Protein AF-A0A7K0QBH7-F1 (afdb_monomer_lite)

Secondary structure (DSSP, 8-state):
--STTSS--GGGEEEEESS-GGGT---SGGGEEEEEHHHHHHHHTS--EEEE-TTS-EEEEPTTS-EEEE--------

Structure (mmCIF, N/CA/C/O backbone):
data_AF-A0A7K0QBH7-F1
#
_entry.id   AF-A0A7K0QBH7-F1
#
loop_
_atom_site.group_PDB
_atom_site.id
_atom_site.type_symbol
_atom_site.label_atom_id
_atom_site.label_alt_id
_atom_site.label_comp_id
_atom_site.label_asym_id
_atom_site.lab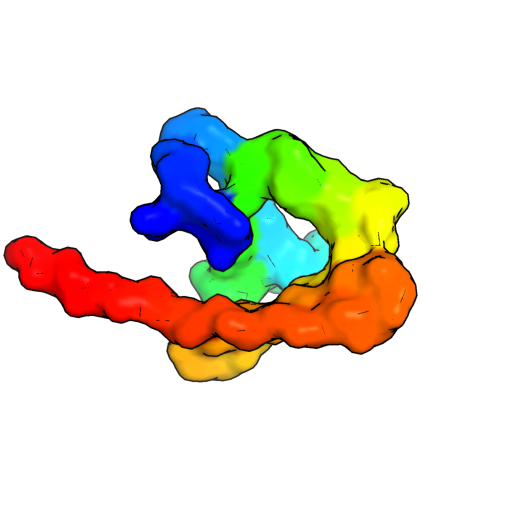el_entity_id
_atom_site.label_seq_id
_atom_site.pdbx_PDB_ins_code
_atom_site.Cartn_x
_atom_site.Cartn_y
_atom_site.Cartn_z
_atom_site.occupancy
_atom_site.B_iso_or_equiv
_atom_site.auth_seq_id
_atom_site.auth_comp_id
_atom_site.auth_asym_id
_atom_site.auth_atom_id
_atom_site.pdbx_PDB_model_num
ATOM 1 N N . ARG A 1 1 ? -10.844 -6.816 -10.878 1.00 70.62 1 ARG A N 1
ATOM 2 C CA . ARG A 1 1 ? -10.334 -6.088 -9.692 1.00 70.62 1 ARG A CA 1
ATOM 3 C C . ARG A 1 1 ? -9.262 -5.124 -10.141 1.00 70.62 1 ARG A C 1
ATOM 5 O O . ARG A 1 1 ? -8.340 -5.583 -10.803 1.00 70.62 1 ARG A O 1
ATOM 12 N N . THR A 1 2 ? -9.388 -3.834 -9.829 1.00 88.56 2 THR A N 1
ATOM 13 C CA . THR A 1 2 ? -8.307 -2.878 -10.105 1.00 88.56 2 THR A CA 1
ATOM 14 C C . THR A 1 2 ? -7.703 -2.319 -8.832 1.00 88.56 2 THR A C 1
ATOM 16 O O . THR A 1 2 ? -6.492 -2.393 -8.685 1.00 88.56 2 THR A O 1
ATOM 19 N N . CYS A 1 3 ? -8.510 -1.855 -7.873 1.00 95.06 3 CYS A N 1
ATOM 20 C CA . CYS A 1 3 ? -8.026 -1.716 -6.500 1.00 95.06 3 CYS A CA 1
ATOM 21 C C . CYS A 1 3 ? -7.494 -3.073 -6.013 1.00 95.06 3 CYS A C 1
ATOM 23 O O . CYS A 1 3 ? -8.164 -4.095 -6.169 1.00 95.06 3 CYS A O 1
ATOM 25 N N . ALA A 1 4 ? -6.323 -3.089 -5.380 1.00 94.50 4 ALA A N 1
ATOM 26 C CA . ALA A 1 4 ? -5.694 -4.331 -4.939 1.00 94.50 4 ALA A CA 1
ATOM 27 C C . ALA A 1 4 ? -6.538 -5.112 -3.908 1.00 94.50 4 ALA A C 1
ATOM 29 O O . ALA A 1 4 ? -6.318 -6.301 -3.708 1.00 94.50 4 ALA A O 1
ATOM 30 N N . LEU A 1 5 ? -7.525 -4.457 -3.281 1.00 94.56 5 LEU A N 1
ATOM 31 C CA . LEU A 1 5 ? -8.335 -5.002 -2.185 1.00 94.56 5 LEU A CA 1
ATOM 32 C C . LEU A 1 5 ? -9.845 -5.081 -2.487 1.00 94.56 5 LEU A C 1
ATOM 34 O O . LEU A 1 5 ? -10.610 -5.559 -1.649 1.00 94.56 5 LEU A O 1
ATOM 38 N N . CYS A 1 6 ? -10.310 -4.593 -3.646 1.00 94.12 6 CYS A N 1
ATOM 39 C CA . CYS A 1 6 ? -11.722 -4.673 -4.057 1.00 94.12 6 CYS A CA 1
ATOM 40 C C . CYS A 1 6 ? -11.922 -4.446 -5.564 1.00 94.12 6 CYS A C 1
ATOM 42 O O . CYS A 1 6 ? -10.982 -4.238 -6.322 1.00 94.12 6 CYS A O 1
ATOM 44 N N . ASP A 1 7 ? -13.174 -4.440 -6.016 1.00 93.94 7 ASP A N 1
ATOM 45 C CA . ASP A 1 7 ? -13.529 -4.306 -7.433 1.00 93.94 7 ASP A CA 1
ATOM 46 C C . ASP A 1 7 ? -13.628 -2.856 -7.943 1.00 93.94 7 ASP A C 1
ATOM 48 O O . ASP A 1 7 ? -14.127 -2.622 -9.038 1.00 93.94 7 ASP A O 1
ATOM 52 N N . THR A 1 8 ? -13.129 -1.870 -7.187 1.00 95.69 8 THR A N 1
ATOM 53 C CA . THR A 1 8 ? -13.140 -0.463 -7.624 1.00 95.69 8 THR A CA 1
ATOM 54 C C . THR A 1 8 ? -12.304 -0.279 -8.907 1.00 95.69 8 THR A C 1
ATOM 56 O O . THR A 1 8 ? -11.157 -0.746 -8.915 1.00 95.69 8 THR A O 1
ATOM 59 N N . PRO A 1 9 ? -12.839 0.391 -9.953 1.00 94.69 9 PRO A N 1
ATOM 60 C CA . PRO A 1 9 ? -12.137 0.663 -11.214 1.00 94.69 9 PRO A CA 1
ATOM 61 C C . PRO A 1 9 ? -10.877 1.522 -11.067 1.00 94.69 9 PRO A C 1
ATOM 63 O O . PRO A 1 9 ? -10.767 2.303 -10.123 1.00 94.69 9 PRO A O 1
ATOM 66 N N . PHE A 1 10 ? -9.964 1.421 -12.043 1.00 92.75 10 PHE A N 1
ATOM 67 C CA . PHE A 1 10 ? -8.673 2.130 -12.059 1.00 92.75 10 PHE A CA 1
ATOM 68 C C . PHE A 1 10 ? -8.792 3.640 -11.837 1.00 92.75 10 PHE A C 1
ATOM 70 O O . PHE A 1 10 ? -8.042 4.205 -11.047 1.00 92.75 10 PHE A O 1
ATOM 77 N N . GLU A 1 11 ? -9.753 4.277 -12.504 1.00 96.06 11 GLU A N 1
ATOM 78 C CA . GLU A 1 11 ? -9.984 5.728 -12.466 1.00 96.06 11 GLU A CA 1
ATOM 79 C C . GLU A 1 11 ? -10.314 6.269 -11.067 1.00 96.06 11 GLU A C 1
ATOM 81 O O . GLU A 1 11 ? -10.158 7.459 -10.809 1.00 96.06 11 GLU A O 1
ATOM 86 N N . PHE A 1 12 ? -10.710 5.390 -10.142 1.00 96.69 12 PHE A N 1
ATOM 87 C CA . PHE A 1 12 ? -10.983 5.719 -8.743 1.00 96.69 12 PHE A CA 1
ATOM 88 C C . PHE A 1 12 ? -9.898 5.199 -7.790 1.00 96.69 12 PHE A C 1
ATOM 90 O O . PHE A 1 12 ? -10.140 5.056 -6.587 1.00 96.69 12 PHE A O 1
ATOM 97 N N . THR A 1 13 ? -8.713 4.874 -8.314 1.00 97.62 13 THR A N 1
ATOM 98 C CA . THR A 1 13 ? -7.558 4.432 -7.526 1.00 97.62 13 THR A CA 1
ATOM 99 C C . THR A 1 13 ? -6.422 5.443 -7.547 1.00 97.62 13 THR A C 1
ATOM 101 O O . THR A 1 13 ? -6.299 6.265 -8.450 1.00 97.62 13 THR A O 1
ATOM 104 N N . GLN A 1 14 ? -5.580 5.366 -6.524 1.00 97.19 14 GLN A N 1
ATOM 105 C CA . GLN A 1 14 ? -4.328 6.099 -6.401 1.00 97.19 14 GLN A CA 1
ATOM 106 C C . GLN A 1 14 ? -3.198 5.083 -6.229 1.00 97.19 14 GLN A C 1
ATOM 108 O O . GLN A 1 14 ? -3.389 4.043 -5.593 1.00 97.19 14 GLN A O 1
ATOM 113 N N . ALA A 1 15 ? -2.031 5.372 -6.804 1.00 97.12 15 ALA A N 1
ATOM 114 C CA . ALA A 1 15 ? -0.844 4.561 -6.579 1.00 97.12 15 ALA A CA 1
ATOM 115 C C . ALA A 1 15 ? -0.344 4.790 -5.148 1.00 97.12 15 ALA A C 1
ATOM 117 O O . ALA A 1 15 ? -0.043 5.919 -4.766 1.00 97.12 15 ALA A O 1
ATOM 118 N N . HIS A 1 16 ? -0.266 3.714 -4.376 1.00 97.81 16 HIS A N 1
ATOM 119 C CA . HIS A 1 16 ? 0.171 3.731 -2.992 1.00 97.81 16 HIS A CA 1
ATOM 120 C C . HIS A 1 16 ? 1.543 3.072 -2.854 1.00 97.81 16 HIS A C 1
ATOM 122 O O . HIS A 1 16 ? 1.730 1.940 -3.306 1.00 97.81 16 HIS A O 1
ATOM 128 N N . HIS A 1 17 ? 2.480 3.773 -2.216 1.00 9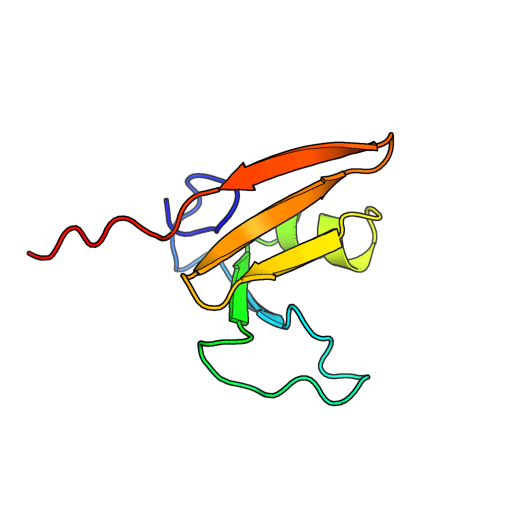8.50 17 HIS A N 1
ATOM 129 C CA . HIS A 1 17 ? 3.800 3.260 -1.850 1.00 98.50 17 HIS A CA 1
ATOM 130 C C . HIS A 1 17 ? 3.700 2.276 -0.684 1.00 98.50 17 HIS A C 1
ATOM 132 O O . HIS A 1 17 ? 3.368 2.684 0.423 1.00 98.50 17 HIS A O 1
ATOM 138 N N . VAL A 1 18 ? 4.042 1.007 -0.920 1.00 97.75 18 VAL A N 1
ATOM 139 C CA . VAL A 1 18 ? 4.061 -0.030 0.127 1.00 97.75 18 VAL A CA 1
ATOM 140 C C . VAL A 1 18 ? 5.216 0.211 1.104 1.00 97.75 18 VAL A C 1
ATOM 142 O O . VAL A 1 18 ? 5.003 0.289 2.312 1.00 97.75 18 VAL A O 1
ATOM 145 N N . HIS A 1 19 ? 6.434 0.418 0.595 1.00 97.75 19 HIS A N 1
ATOM 146 C CA . HIS A 1 19 ? 7.494 1.094 1.342 1.00 97.75 19 HIS A CA 1
ATOM 147 C C . HIS A 1 19 ? 7.267 2.596 1.236 1.00 97.75 19 HIS A C 1
ATOM 149 O O . HIS A 1 19 ? 7.418 3.161 0.152 1.00 97.75 19 HIS A O 1
ATOM 155 N N . TRP A 1 20 ? 6.885 3.224 2.346 1.00 97.19 20 TRP A N 1
ATOM 156 C CA . TRP A 1 20 ? 6.478 4.625 2.418 1.00 97.19 20 TRP A CA 1
ATOM 157 C C . TRP A 1 20 ? 7.46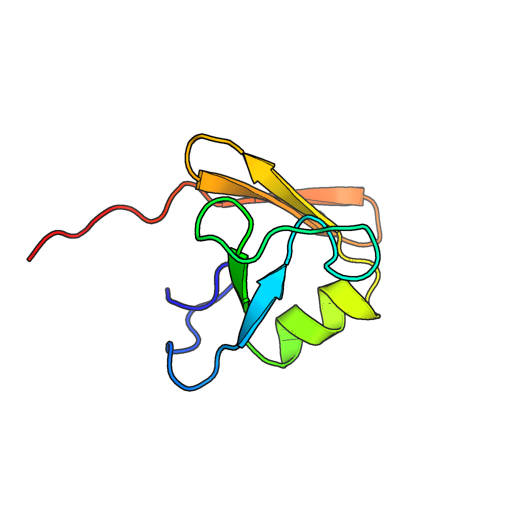8 5.584 1.751 1.00 97.19 20 TRP A C 1
ATOM 159 O O . TRP A 1 20 ? 8.668 5.562 2.028 1.00 97.19 20 TRP A O 1
ATOM 169 N N . SER A 1 21 ? 6.956 6.505 0.929 1.00 96.56 21 SER A N 1
ATOM 170 C CA . SER A 1 21 ? 7.780 7.521 0.255 1.00 96.56 21 SER A CA 1
ATOM 171 C C . SER A 1 21 ? 8.558 8.402 1.247 1.00 96.56 21 SER A C 1
ATOM 173 O O . SER A 1 21 ? 9.739 8.671 1.036 1.00 96.56 21 SER A O 1
ATOM 175 N N . THR A 1 22 ? 7.956 8.752 2.390 1.00 97.12 22 THR A N 1
ATOM 176 C CA . THR A 1 22 ? 8.614 9.495 3.484 1.00 97.12 22 THR A CA 1
ATOM 177 C C . THR A 1 22 ? 9.782 8.740 4.122 1.00 97.12 22 THR A C 1
ATOM 179 O O . THR A 1 22 ? 10.619 9.355 4.776 1.00 97.12 22 THR A O 1
ATOM 182 N N . HIS A 1 23 ? 9.862 7.423 3.921 1.00 96.88 23 HIS A N 1
ATOM 183 C CA . HIS A 1 23 ? 10.957 6.560 4.365 1.00 96.88 23 HIS A CA 1
ATOM 184 C C . HIS A 1 23 ? 11.860 6.112 3.200 1.00 96.88 23 HIS A C 1
ATOM 186 O O . HIS A 1 23 ? 12.601 5.136 3.324 1.00 96.88 23 HIS A O 1
ATOM 192 N N . GLY A 1 24 ? 11.811 6.804 2.056 1.00 97.75 24 GLY A N 1
ATOM 193 C CA . GLY A 1 24 ? 12.650 6.503 0.891 1.00 97.75 24 GLY A CA 1
ATOM 194 C C . GLY A 1 24 ? 12.075 5.449 -0.061 1.00 97.75 24 GLY A C 1
ATOM 195 O O . GLY A 1 24 ? 12.814 4.894 -0.870 1.00 97.75 24 GLY A O 1
ATOM 196 N N . GLY A 1 25 ? 10.773 5.171 0.020 1.00 97.62 25 GLY A N 1
ATOM 197 C CA . GLY A 1 25 ? 10.015 4.379 -0.951 1.00 97.62 25 GLY A CA 1
ATOM 198 C C . GLY A 1 25 ? 10.267 4.767 -2.405 1.00 97.62 25 GLY A C 1
ATOM 199 O O . GLY A 1 25 ? 9.921 5.894 -2.768 1.00 97.62 25 GLY A O 1
ATOM 200 N N . PRO A 1 26 ? 10.791 3.874 -3.271 1.00 97.62 26 PRO A N 1
ATOM 201 C CA . PRO A 1 26 ? 10.942 4.190 -4.684 1.00 97.62 26 PRO A CA 1
ATOM 202 C C . PRO A 1 26 ? 9.574 4.291 -5.367 1.00 97.62 26 PRO A C 1
ATOM 204 O O . PRO A 1 26 ? 8.629 3.577 -5.028 1.00 97.62 26 PRO A O 1
ATOM 207 N N . THR A 1 27 ? 9.479 5.156 -6.372 1.00 97.56 27 THR A N 1
ATOM 208 C CA . THR A 1 27 ? 8.311 5.246 -7.258 1.00 97.56 27 THR A CA 1
ATOM 209 C C . THR A 1 27 ? 8.533 4.325 -8.455 1.00 97.56 27 THR A C 1
ATOM 211 O O . THR A 1 27 ? 9.020 4.751 -9.499 1.00 97.56 27 THR A O 1
ATOM 214 N N . ASN A 1 28 ? 8.224 3.041 -8.291 1.00 96.50 28 ASN A N 1
ATOM 215 C CA . ASN A 1 28 ? 8.284 2.035 -9.352 1.00 96.50 28 ASN A CA 1
ATOM 216 C C . ASN A 1 28 ? 7.185 0.984 -9.154 1.00 96.50 28 ASN A C 1
ATOM 218 O O . ASN A 1 28 ? 6.545 0.938 -8.104 1.00 96.50 28 ASN A O 1
ATOM 222 N N . ILE A 1 29 ? 6.945 0.151 -10.170 1.00 93.62 29 ILE A N 1
ATOM 223 C CA . ILE A 1 29 ? 5.857 -0.827 -10.103 1.00 93.62 29 ILE A CA 1
ATOM 224 C C . ILE A 1 29 ? 6.046 -1.790 -8.931 1.00 93.62 29 ILE A C 1
ATOM 226 O O . ILE A 1 29 ? 5.068 -2.077 -8.254 1.00 93.62 29 ILE A O 1
ATOM 230 N N . ASP A 1 30 ? 7.282 -2.179 -8.619 1.00 94.81 30 ASP A N 1
ATOM 231 C CA . ASP A 1 30 ? 7.625 -3.123 -7.549 1.00 94.81 30 ASP A CA 1
ATOM 232 C C . ASP A 1 30 ? 7.269 -2.627 -6.142 1.00 94.81 30 ASP A C 1
ATOM 234 O O . ASP A 1 30 ? 7.125 -3.438 -5.235 1.00 94.81 30 ASP A O 1
ATOM 238 N N . ASN A 1 31 ? 7.075 -1.318 -5.961 1.00 97.81 31 ASN A N 1
ATOM 239 C CA . ASN A 1 31 ? 6.711 -0.707 -4.683 1.00 97.81 31 ASN A CA 1
ATOM 240 C C . ASN A 1 31 ? 5.311 -0.064 -4.673 1.00 97.81 31 ASN A C 1
ATOM 242 O O . ASN A 1 31 ? 4.890 0.487 -3.656 1.00 97.81 31 ASN A O 1
ATOM 246 N N . LEU A 1 32 ? 4.585 -0.099 -5.795 1.00 97.06 32 LEU A N 1
ATOM 247 C CA . LEU A 1 32 ? 3.289 0.564 -5.934 1.00 97.06 32 LEU A CA 1
ATOM 248 C C . LEU A 1 32 ? 2.135 -0.430 -6.090 1.00 97.06 32 LEU A C 1
ATOM 250 O O . LEU A 1 32 ? 2.187 -1.382 -6.882 1.00 97.06 32 LEU A O 1
ATOM 254 N N . VAL A 1 33 ? 1.043 -0.147 -5.376 1.00 96.56 33 VAL A N 1
ATOM 255 C CA . VAL A 1 33 ? -0.249 -0.827 -5.534 1.00 96.56 33 VAL A CA 1
ATOM 256 C C . VAL A 1 33 ? -1.385 0.181 -5.735 1.00 96.56 33 VAL A C 1
ATOM 258 O O . VAL A 1 33 ? -1.414 1.211 -5.065 1.00 96.56 33 VAL A O 1
ATOM 261 N N . PRO A 1 34 ? -2.341 -0.074 -6.645 1.00 96.94 34 PRO A N 1
ATOM 262 C CA . PRO A 1 34 ? -3.520 0.773 -6.795 1.00 96.94 34 PRO A CA 1
ATOM 263 C C . PRO A 1 34 ? -4.501 0.550 -5.637 1.00 96.94 34 PRO A C 1
ATOM 265 O O . PRO A 1 34 ? -4.982 -0.565 -5.428 1.00 96.94 34 PRO A O 1
ATOM 268 N N . LEU A 1 35 ? -4.856 1.611 -4.911 1.00 97.75 35 LEU A N 1
ATOM 269 C CA . LEU A 1 35 ? -5.866 1.576 -3.848 1.00 97.75 35 LEU A CA 1
ATOM 270 C C . LEU A 1 35 ? -6.960 2.611 -4.103 1.00 97.75 35 LEU A C 1
ATOM 272 O O . LEU A 1 35 ? -6.678 3.747 -4.470 1.00 97.75 35 LEU A O 1
ATOM 276 N N . CYS A 1 36 ? -8.223 2.239 -3.883 1.00 98.12 36 CYS A N 1
ATOM 277 C CA . CYS A 1 36 ? -9.308 3.221 -3.846 1.00 98.12 36 CYS A CA 1
ATOM 278 C C . CYS A 1 36 ? -9.215 4.091 -2.587 1.00 98.12 36 CYS A C 1
ATOM 280 O O . CYS A 1 36 ? -8.638 3.653 -1.592 1.00 98.12 36 CYS A O 1
ATOM 282 N N . THR A 1 37 ? -9.841 5.274 -2.584 1.00 97.88 37 THR A N 1
ATOM 283 C CA . THR A 1 37 ? -9.801 6.229 -1.455 1.00 97.88 37 THR A CA 1
ATOM 284 C C . THR A 1 37 ? -10.036 5.567 -0.097 1.00 97.88 37 THR A C 1
ATOM 286 O O . THR A 1 37 ? -9.275 5.783 0.840 1.00 97.88 37 THR A O 1
ATOM 289 N N . ARG A 1 38 ? -11.043 4.685 0.001 1.00 97.94 38 ARG A N 1
ATOM 290 C CA . ARG A 1 38 ? -11.352 3.959 1.241 1.00 97.94 38 ARG A CA 1
ATOM 291 C C . ARG A 1 38 ? -10.176 3.113 1.728 1.00 97.94 38 ARG A C 1
ATOM 293 O O . ARG A 1 38 ? -9.805 3.199 2.891 1.00 97.94 38 ARG A O 1
ATOM 300 N N . HIS A 1 39 ? -9.614 2.273 0.863 1.00 98.00 39 HIS A N 1
ATOM 301 C CA . HIS A 1 39 ? -8.505 1.401 1.251 1.00 98.00 39 HIS A CA 1
ATOM 302 C C . HIS A 1 39 ? -7.204 2.173 1.441 1.00 98.00 39 HIS A C 1
ATOM 304 O O . HIS A 1 39 ? -6.418 1.806 2.305 1.00 98.00 39 HIS A O 1
ATOM 310 N N . HIS A 1 40 ? -7.008 3.258 0.694 1.00 98.25 40 HIS A N 1
ATOM 311 C CA . HIS A 1 40 ? -5.855 4.126 0.863 1.00 98.25 40 HIS A CA 1
ATOM 312 C C . HIS A 1 40 ? -5.833 4.725 2.279 1.00 98.25 40 HIS A C 1
ATOM 314 O O . HIS A 1 40 ? -4.843 4.578 2.991 1.00 98.25 40 HIS A O 1
ATOM 320 N N . HIS A 1 41 ? -6.960 5.275 2.748 1.00 98.25 41 HIS A N 1
ATOM 321 C CA . HIS A 1 41 ? -7.071 5.787 4.120 1.00 98.25 41 HIS A CA 1
ATOM 322 C C . HIS A 1 41 ? -6.952 4.687 5.181 1.00 98.25 41 HIS A C 1
ATOM 324 O O . HIS A 1 41 ? -6.363 4.914 6.230 1.00 98.25 41 HIS A O 1
ATOM 330 N N . LEU A 1 42 ? -7.446 3.470 4.926 1.00 98.38 42 LEU A N 1
ATOM 331 C CA . LEU A 1 42 ? -7.268 2.365 5.877 1.00 98.38 42 LEU A CA 1
ATOM 332 C C . LEU A 1 42 ?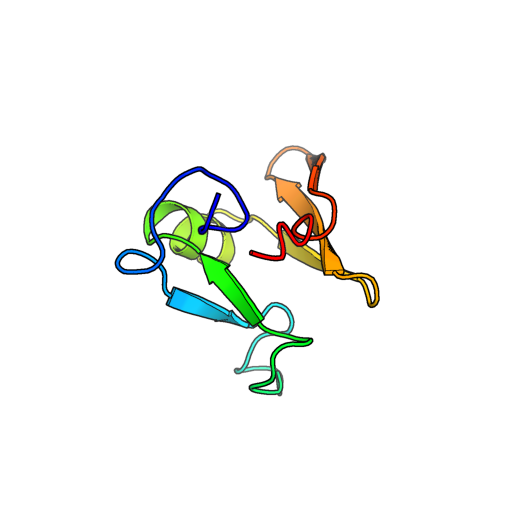 -5.790 2.009 6.105 1.00 98.38 42 LEU A C 1
ATOM 334 O O . LEU A 1 42 ? -5.433 1.633 7.220 1.00 98.38 42 LEU A O 1
ATOM 338 N N . VAL A 1 43 ? -4.938 2.158 5.087 1.00 98.12 43 VAL A N 1
ATOM 339 C CA . VAL A 1 43 ? -3.488 1.933 5.213 1.00 98.12 43 VAL A CA 1
ATOM 340 C C . VAL A 1 43 ? -2.784 3.119 5.876 1.00 98.12 43 VAL A C 1
ATOM 342 O O . VAL A 1 43 ? -1.924 2.919 6.725 1.00 98.12 43 VAL A O 1
ATOM 345 N N . HIS A 1 44 ? -3.174 4.354 5.552 1.00 97.50 44 HIS A N 1
ATOM 346 C CA . HIS A 1 44 ? -2.588 5.548 6.174 1.00 97.50 44 HIS A CA 1
ATOM 347 C C . HIS A 1 44 ? -2.997 5.752 7.641 1.00 97.50 44 HIS A C 1
ATOM 349 O O . HIS A 1 44 ? -2.174 6.140 8.464 1.00 97.50 44 HIS A O 1
ATOM 355 N N . GLU A 1 45 ? -4.268 5.522 7.962 1.00 97.50 45 GLU A N 1
ATOM 356 C CA . GLU A 1 45 ? -4.895 5.964 9.216 1.00 97.50 45 GLU A CA 1
ATOM 357 C C . GLU A 1 45 ? -5.586 4.813 9.951 1.00 97.50 45 G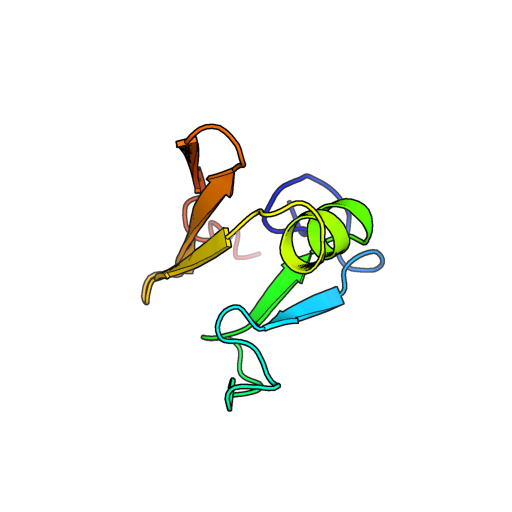LU A C 1
ATOM 359 O O . GLU A 1 45 ? -5.658 4.791 11.177 1.00 97.50 45 GLU A O 1
ATOM 364 N N . GLY A 1 46 ? -6.091 3.830 9.205 1.00 96.81 46 GLY A N 1
ATOM 365 C CA . GLY A 1 46 ? -6.847 2.705 9.751 1.00 96.81 46 GLY A CA 1
ATOM 366 C C . GLY A 1 46 ? -5.993 1.589 10.348 1.00 96.81 46 GLY A C 1
ATOM 367 O O . GLY A 1 46 ? -6.557 0.578 10.750 1.00 96.81 46 GLY A O 1
ATOM 368 N N . GLY A 1 47 ? -4.664 1.726 10.384 1.00 97.25 47 GLY A N 1
ATOM 369 C CA . GLY A 1 47 ? -3.747 0.727 10.943 1.00 97.25 47 GLY A CA 1
ATOM 370 C C . GLY A 1 47 ? -3.578 -0.539 10.096 1.00 97.25 47 GLY A C 1
ATOM 371 O O . GLY A 1 47 ? -3.092 -1.550 10.607 1.00 97.25 47 GLY A O 1
ATOM 372 N N . TRP A 1 48 ? -3.995 -0.517 8.826 1.00 98.19 48 TRP A N 1
ATOM 373 C CA . TRP A 1 48 ? -3.731 -1.615 7.899 1.00 98.19 48 TRP A CA 1
ATOM 374 C C . TRP A 1 48 ? -2.281 -1.552 7.430 1.00 98.19 48 TRP A C 1
ATOM 376 O O . TRP A 1 48 ? -1.758 -0.476 7.162 1.00 98.19 48 TRP A O 1
ATOM 386 N N . GLN A 1 49 ? -1.641 -2.707 7.297 1.00 97.94 49 GLN A N 1
ATOM 387 C CA . GLN A 1 49 ? -0.273 -2.808 6.793 1.00 97.94 49 GLN A CA 1
ATOM 388 C C . GLN A 1 49 ? -0.254 -3.713 5.573 1.00 97.94 49 GLN A C 1
ATOM 390 O O . GLN A 1 49 ? -0.958 -4.726 5.527 1.00 97.94 49 GLN A O 1
ATOM 395 N N . LEU A 1 50 ? 0.542 -3.324 4.585 1.00 98.00 50 LEU A N 1
ATOM 396 C CA . LEU A 1 50 ? 0.696 -4.042 3.333 1.00 98.00 50 LEU A CA 1
ATOM 397 C C . LEU A 1 50 ? 2.125 -4.559 3.222 1.00 98.00 50 LEU A C 1
ATOM 399 O O . LEU A 1 50 ? 3.070 -3.805 3.441 1.00 98.00 50 LEU A O 1
ATOM 403 N N . THR A 1 51 ? 2.263 -5.814 2.813 1.00 97.50 51 THR A N 1
ATOM 404 C CA . THR A 1 51 ? 3.530 -6.385 2.361 1.00 97.50 51 THR A CA 1
ATOM 405 C C . THR A 1 51 ? 3.348 -6.844 0.924 1.00 97.50 51 THR A C 1
ATOM 407 O O . THR A 1 51 ? 2.460 -7.638 0.620 1.00 97.50 51 THR A O 1
ATOM 410 N N . LEU A 1 52 ? 4.174 -6.318 0.025 1.00 97.12 52 LEU A N 1
ATOM 411 C CA . LEU A 1 52 ? 4.174 -6.687 -1.383 1.00 97.12 52 LEU A CA 1
ATOM 412 C C . LEU A 1 52 ? 5.411 -7.536 -1.666 1.00 97.12 52 LEU A C 1
ATOM 414 O O . LEU A 1 52 ? 6.541 -7.076 -1.502 1.00 97.12 52 LEU A O 1
ATOM 418 N N . HIS A 1 53 ? 5.189 -8.781 -2.068 1.00 95.81 53 HIS A N 1
ATOM 419 C CA . HIS A 1 53 ? 6.256 -9.731 -2.355 1.00 95.81 53 HIS A CA 1
ATOM 420 C C . HIS A 1 53 ? 6.779 -9.584 -3.797 1.00 95.81 53 HIS A C 1
ATOM 422 O O . HIS A 1 53 ? 6.075 -9.042 -4.656 1.00 95.81 53 HIS A O 1
ATOM 428 N N . PRO A 1 54 ? 7.994 -10.093 -4.102 1.00 93.88 54 PRO A N 1
ATOM 429 C CA . PRO A 1 54 ? 8.581 -10.005 -5.444 1.00 93.88 54 PRO A CA 1
ATOM 430 C C . PRO A 1 54 ? 7.724 -10.623 -6.557 1.00 93.88 54 PRO A C 1
ATOM 432 O O . PRO A 1 54 ? 7.783 -10.185 -7.701 1.00 93.88 54 PRO A O 1
ATOM 435 N N . ASP A 1 55 ? 6.905 -11.624 -6.230 1.00 93.00 55 ASP A N 1
ATOM 436 C CA . ASP A 1 55 ? 5.983 -12.287 -7.156 1.00 93.00 55 ASP A CA 1
ATOM 437 C C . ASP A 1 55 ? 4.666 -11.520 -7.365 1.00 93.00 55 ASP A C 1
ATOM 439 O O . ASP A 1 55 ? 3.789 -12.016 -8.064 1.00 93.00 55 ASP A O 1
ATOM 443 N N . ARG A 1 56 ? 4.529 -10.319 -6.781 1.00 92.94 56 ARG A N 1
ATOM 444 C CA . ARG A 1 56 ? 3.317 -9.482 -6.748 1.00 92.94 56 ARG A CA 1
ATOM 445 C C . ARG A 1 56 ? 2.180 -10.018 -5.876 1.00 92.94 56 ARG A C 1
ATOM 447 O O . ARG A 1 56 ? 1.083 -9.458 -5.931 1.00 92.94 56 ARG A O 1
ATOM 454 N N . THR A 1 57 ? 2.422 -11.026 -5.042 1.00 94.88 57 THR A N 1
ATOM 455 C CA . THR A 1 57 ? 1.496 -11.387 -3.965 1.00 94.88 57 THR A CA 1
ATOM 456 C C . THR A 1 57 ? 1.423 -10.243 -2.949 1.00 94.88 57 THR A C 1
ATOM 458 O O . THR A 1 57 ? 2.449 -9.714 -2.516 1.00 94.88 57 THR A O 1
ATOM 461 N N . LEU A 1 58 ? 0.204 -9.850 -2.575 1.00 96.00 58 LEU A N 1
ATOM 462 C CA . LEU A 1 58 ? -0.063 -8.811 -1.584 1.00 96.00 58 LEU A CA 1
ATOM 463 C C . LEU A 1 58 ? -0.595 -9.439 -0.294 1.00 96.00 58 LEU A C 1
ATOM 465 O O . LEU A 1 58 ? -1.712 -9.961 -0.249 1.00 96.00 58 LEU A O 1
ATOM 469 N N . GLU A 1 59 ? 0.186 -9.336 0.771 1.00 97.69 59 GLU A N 1
ATOM 470 C CA . GLU A 1 59 ? -0.231 -9.657 2.130 1.00 97.69 59 GLU A CA 1
ATOM 471 C C . GLU A 1 59 ? -0.777 -8.403 2.822 1.00 97.69 59 GLU A C 1
ATOM 473 O O . GLU A 1 59 ? -0.215 -7.310 2.732 1.00 97.69 59 GLU A O 1
ATOM 478 N N . VAL A 1 60 ? -1.921 -8.555 3.490 1.00 97.94 60 VAL A N 1
ATOM 479 C CA . VAL A 1 60 ? -2.659 -7.462 4.127 1.00 97.94 60 VAL A CA 1
ATOM 480 C C . VAL A 1 60 ? -2.902 -7.816 5.580 1.00 97.94 60 VAL A C 1
ATOM 482 O O . VAL A 1 60 ? -3.665 -8.742 5.871 1.00 97.94 60 VAL A O 1
ATOM 485 N N . HIS A 1 61 ? -2.323 -7.035 6.481 1.00 98.12 61 HIS A N 1
ATOM 486 C CA . HIS A 1 61 ? -2.546 -7.146 7.914 1.00 98.12 61 HIS A CA 1
ATOM 487 C C . HIS A 1 61 ? -3.572 -6.104 8.338 1.00 98.12 61 HIS A C 1
ATOM 489 O O . HIS A 1 61 ? -3.384 -4.904 8.130 1.00 98.12 61 HIS A O 1
ATOM 495 N N . ARG A 1 62 ? -4.671 -6.560 8.934 1.00 97.38 62 ARG A N 1
ATOM 496 C CA . ARG A 1 62 ? -5.719 -5.690 9.469 1.00 97.38 62 ARG A CA 1
ATOM 497 C C . ARG A 1 62 ? -5.521 -5.494 10.972 1.00 97.38 62 ARG A C 1
ATOM 499 O O . ARG A 1 62 ? -5.012 -6.398 11.647 1.00 97.38 62 ARG A O 1
ATOM 506 N N . PRO A 1 63 ? -6.002 -4.372 11.529 1.00 96.00 63 PRO A N 1
ATOM 507 C CA . PRO A 1 63 ? -6.158 -4.234 12.969 1.00 96.00 63 PRO A CA 1
ATOM 508 C C . PRO A 1 63 ? -6.918 -5.436 13.541 1.00 96.00 63 PRO A C 1
ATOM 510 O O . PRO A 1 63 ? -7.896 -5.897 12.953 1.00 96.00 63 PRO A O 1
ATOM 513 N N . GLY A 1 64 ? -6.453 -5.964 14.672 1.00 93.19 64 GLY A N 1
ATOM 514 C CA . GLY A 1 64 ? -7.008 -7.184 15.271 1.00 93.19 64 GLY A CA 1
ATOM 515 C C . GLY A 1 64 ? -6.345 -8.486 14.810 1.00 93.19 64 GLY A C 1
ATOM 516 O O . GLY A 1 64 ? -6.799 -9.558 15.195 1.00 93.19 64 GLY A O 1
ATOM 517 N N . GLY A 1 65 ? -5.268 -8.413 14.019 1.00 93.81 65 GLY A N 1
ATOM 518 C CA . GLY A 1 65 ? -4.406 -9.561 13.712 1.00 93.81 65 GLY A CA 1
ATOM 519 C C . GLY A 1 65 ? -4.891 -10.445 12.563 1.00 93.81 65 GLY A C 1
ATOM 520 O O . GLY A 1 65 ? -4.257 -11.452 12.261 1.00 93.81 65 GLY A O 1
ATOM 521 N N . GLN A 1 66 ? -5.987 -10.079 11.893 1.00 96.75 66 GLN A N 1
ATOM 522 C CA . GLN A 1 66 ? -6.423 -10.791 10.696 1.00 96.75 66 GLN A CA 1
ATOM 523 C C . GLN A 1 66 ? -5.456 -10.519 9.538 1.00 96.75 66 GLN A C 1
ATOM 525 O O . GLN A 1 66 ? -5.217 -9.366 9.178 1.00 96.75 66 GLN A O 1
ATOM 530 N N . VAL A 1 67 ? -4.987 -11.592 8.904 1.00 97.12 67 VAL A N 1
ATOM 531 C CA . VAL A 1 67 ? -4.155 -11.545 7.698 1.00 97.12 67 VAL A CA 1
ATOM 532 C C . VAL A 1 67 ? -4.947 -12.082 6.508 1.00 97.12 67 VAL A C 1
ATOM 534 O O . VAL A 1 67 ? -5.683 -13.064 6.629 1.00 97.12 67 VAL A O 1
ATOM 537 N N . SER A 1 68 ? -4.831 -11.427 5.354 1.00 96.25 68 SER A N 1
ATOM 538 C CA . SER A 1 68 ? -5.362 -11.932 4.084 1.00 96.25 68 SER A CA 1
ATOM 539 C C . SER A 1 68 ? -4.318 -11.826 2.982 1.00 96.25 68 SER A C 1
ATOM 541 O O . SER A 1 68 ? -3.655 -10.797 2.881 1.00 96.25 68 SER A O 1
ATOM 543 N N . ILE A 1 69 ? -4.231 -12.860 2.147 1.00 94.94 69 ILE A N 1
ATOM 544 C CA . ILE A 1 69 ? -3.320 -12.928 1.004 1.00 94.94 69 ILE A CA 1
ATOM 545 C C . ILE A 1 69 ? -4.119 -12.733 -0.282 1.00 94.94 69 ILE A C 1
ATOM 547 O O . ILE A 1 69 ? -5.114 -13.423 -0.515 1.00 94.94 69 ILE A O 1
ATOM 551 N N . HIS A 1 70 ? -3.675 -11.802 -1.117 1.00 91.06 70 HIS A N 1
ATOM 552 C CA . HIS A 1 70 ? -4.206 -11.564 -2.452 1.00 91.06 70 HIS A CA 1
ATOM 553 C C . HIS A 1 70 ? -3.111 -11.948 -3.431 1.00 91.06 70 HIS A C 1
ATOM 555 O O . HIS A 1 70 ? -2.044 -11.338 -3.443 1.00 91.06 70 HIS A O 1
ATOM 561 N N . GLY A 1 71 ? -3.357 -13.008 -4.201 1.00 81.00 71 GLY A N 1
ATOM 562 C CA . GLY A 1 71 ? -2.401 -13.474 -5.199 1.00 81.00 71 GLY A CA 1
ATOM 563 C C . GLY A 1 71 ? -2.074 -12.384 -6.224 1.00 81.00 71 GLY A C 1
ATOM 564 O O . GLY A 1 71 ? -2.800 -11.384 -6.318 1.00 81.00 71 GLY A O 1
ATOM 565 N N . PRO A 1 72 ? -1.008 -12.579 -7.012 1.00 76.00 72 PRO A N 1
ATOM 566 C CA . PRO A 1 72 ? -0.659 -11.637 -8.058 1.00 76.00 72 PRO A CA 1
ATOM 567 C C . PRO A 1 72 ? -1.855 -11.405 -8.984 1.00 76.00 72 PRO A C 1
ATOM 569 O O . PRO A 1 72 ? -2.675 -12.318 -9.159 1.00 76.00 72 PRO A O 1
ATOM 572 N N . PRO A 1 73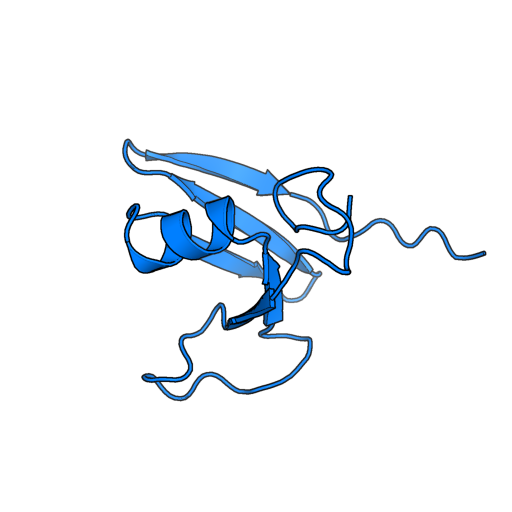 ? -1.978 -10.211 -9.595 1.00 64.06 73 PRO A N 1
ATOM 573 C CA . PRO A 1 73 ? -2.970 -10.012 -10.635 1.00 64.06 73 PRO A CA 1
ATOM 574 C C . PRO A 1 73 ? -2.794 -11.128 -11.665 1.00 64.06 73 PRO A C 1
ATOM 576 O O . PRO A 1 73 ? -1.744 -11.231 -12.299 1.00 64.06 73 PRO A O 1
ATOM 579 N N . GLN A 1 74 ? -3.797 -11.999 -11.793 1.00 64.31 74 GLN A N 1
ATOM 580 C CA . GLN A 1 74 ? -3.799 -12.996 -12.852 1.00 64.31 74 GLN A CA 1
ATOM 581 C C . GLN A 1 74 ? -3.825 -12.209 -14.155 1.00 64.31 74 GLN A C 1
ATOM 583 O O . GLN A 1 74 ? -4.792 -11.495 -14.427 1.00 64.31 74 GLN A O 1
ATOM 588 N N . ALA A 1 75 ? -2.732 -12.269 -14.913 1.00 55.38 75 ALA A N 1
ATOM 589 C CA . ALA A 1 75 ? -2.671 -11.648 -16.219 1.00 55.38 75 ALA A CA 1
ATOM 590 C C . ALA A 1 75 ? -3.723 -12.321 -17.106 1.00 55.38 75 ALA A C 1
ATOM 592 O O . ALA A 1 75 ? -3.499 -13.394 -17.659 1.00 55.38 75 ALA A O 1
ATOM 593 N N . MET A 1 76 ? -4.886 -11.693 -17.242 1.00 50.25 76 MET A N 1
ATOM 594 C CA . MET A 1 76 ? -5.717 -11.895 -18.416 1.00 50.25 76 MET A CA 1
ATOM 595 C C . MET A 1 76 ? -5.082 -11.043 -19.510 1.00 50.25 76 MET A C 1
ATOM 597 O O . MET A 1 76 ? -5.406 -9.868 -19.665 1.00 50.25 76 MET A O 1
ATOM 601 N N . ALA A 1 77 ? -4.092 -11.624 -20.188 1.00 40.75 77 ALA A N 1
ATOM 602 C CA . ALA A 1 77 ? -3.633 -11.112 -21.467 1.00 40.75 77 ALA A CA 1
ATOM 603 C C . ALA A 1 77 ? -4.798 -11.261 -22.456 1.00 40.75 77 ALA A C 1
ATOM 605 O O . ALA A 1 77 ? -5.284 -12.375 -22.665 1.00 40.75 77 ALA A O 1
ATOM 606 N N . ALA A 1 78 ? -5.279 -10.134 -22.978 1.00 42.56 78 ALA A N 1
ATOM 607 C CA . ALA A 1 78 ? -6.086 -10.089 -24.192 1.00 42.56 78 ALA A CA 1
ATOM 608 C C . ALA A 1 78 ? -5.151 -9.975 -25.399 1.00 42.56 78 ALA A C 1
ATOM 610 O O . ALA A 1 78 ? -4.119 -9.276 -25.260 1.00 42.56 78 ALA A O 1
#

Radius of gyration: 12.2 Å; chains: 1; bounding box: 26×23×40 Å

pLDDT: mean 92.23, std 12.46, range [40.75, 98.5]

Foldseek 3Di:
DQQLVDDDDQVQWDWDFLPDVVNVGDPDPQGTGTHGPVVNCCCVPVPKHWDQDPQRWIWIAHPPGDIDIRGHPPPPDD

Sequence (78 aa):
RTCALCDTPFEFTQAHHVHWSTHGGPTNIDNLVPLCTRHHHLVHEGGWQLTLHPDRTLEVHRPGGQVSIHGPPQAMAA